Protein AF-R8Y0N1-F1 (afdb_monomer)

Nearest PDB structures (foldseek):
  3l9a-assembly1_X  TM=7.456E-01  e=2.273E+00  Streptococcus mutans

pLDDT: mean 81.17, std 18.29, range [35.0, 98.56]

Solvent-accessible surface area (backbone atoms only — not comparable to full-atom values): 10576 Å² total; per-residue (Å²): 138,79,88,82,81,83,80,80,80,81,80,76,82,81,79,78,76,74,72,77,81,73,64,91,42,97,84,47,88,63,79,87,48,52,20,27,28,64,37,88,50,73,44,76,54,43,70,32,77,43,57,55,51,22,36,39,29,31,61,63,87,47,99,83,48,44,40,79,46,97,58,82,73,69,69,87,39,55,39,31,45,38,47,40,89,98,45,62,42,72,56,82,72,38,38,27,28,35,40,35,45,50,86,52,86,90,51,55,36,32,36,44,30,50,27,84,91,49,91,70,74,65,85,44,68,39,48,44,52,55,55,76,45,74,48,30,37,31,34,36,37,77,46,93,60,52,71,41,82,38,80,92,46,43,45,61,39,25,33,65,94,52,78,50,71,45,66,70,57,75,72,37,66,79,129

Foldseek 3Di:
DDDDDDDDDPDDPDPPPPDDPDDPDPVDPDDQFFEKEFAQAFDAALNDTAGGRWIFTFDDPDPPRGYYDPDDDDSLGGQKTAHPPPAFDQALQFTFGMWGADPDPVFQWIKTWGPLPDDGDCPFPLSVVVVVLVTIWTKGFPDSSHPGNDLVTIATQDGPPDRHRDVSNNPGRDD

Secondary structure (DSSP, 8-state):
-------------------------TT-S------EEE-SS-EEETTEEE-TT-EEEE---STT--SB-SS---GGGEEEEEPPTT--EEETTEEEEEEEE-S-TTS-EEEEEE-TTS-----SHHHHHHHHH-SEEEEEESSTT--SS-TTTEEEEEBTTB----HHHHHS---

Radius of gyration: 23.92 Å; Cα contacts (8 Å, |Δi|>4): 283; chains: 1; bounding box: 84×33×70 Å

Mean predicted aligned error: 11.33 Å

Organism: NCBI:txid1217690

Sequence (175 aa):
MNHILRLSVLSFPVLLLSGCIGCYNPTGCNRDDSPYFYTTQIIQVKGVTVPVGTKLIYKSQKLKQKDEQTSPLKEENITWIKLPKGTAILWGGMPTNHLLQFANSEMQGFTAYRAQEAPAVYSNQFLKLWKECDSDLDISIKNKNDWSFNPANMKIIGCGINYQERASYNTNKPR

Structure (mmCIF, N/CA/C/O backbone):
data_AF-R8Y0N1-F1
#
_entry.id   AF-R8Y0N1-F1
#
loop_
_atom_site.group_PDB
_atom_site.id
_atom_site.type_symbol
_atom_site.label_atom_id
_atom_site.label_alt_id
_atom_site.label_comp_id
_atom_site.label_asym_id
_atom_site.label_entity_id
_atom_site.label_seq_id
_atom_site.pdbx_PDB_ins_code
_atom_site.Cartn_x
_atom_site.Cartn_y
_atom_site.Cartn_z
_atom_site.occupancy
_atom_site.B_iso_or_equiv
_atom_site.auth_seq_id
_atom_site.auth_comp_id
_atom_site.auth_asym_id
_atom_site.auth_atom_id
_atom_site.pdbx_PDB_model_num
ATOM 1 N N . MET A 1 1 ? 68.442 0.234 49.866 1.00 35.00 1 MET A N 1
ATOM 2 C CA . MET A 1 1 ? 68.031 -0.071 48.475 1.00 35.00 1 MET A CA 1
ATOM 3 C C . MET A 1 1 ? 67.084 -1.261 48.521 1.00 35.00 1 MET A C 1
ATOM 5 O O . MET A 1 1 ? 67.516 -2.289 49.007 1.00 35.00 1 MET A O 1
ATOM 9 N N . ASN A 1 2 ? 65.805 -1.235 48.148 1.00 38.78 2 ASN A N 1
ATOM 10 C CA . ASN A 1 2 ? 64.941 -0.228 47.531 1.00 38.78 2 ASN A CA 1
ATOM 11 C C . ASN A 1 2 ? 63.511 -0.415 48.073 1.00 38.78 2 ASN A C 1
ATOM 13 O O . ASN A 1 2 ? 63.097 -1.532 48.377 1.00 38.78 2 ASN A O 1
ATOM 17 N N . HIS A 1 3 ? 62.781 0.693 48.195 1.00 41.28 3 HIS A N 1
ATOM 18 C CA . HIS A 1 3 ? 61.383 0.751 48.617 1.00 41.28 3 HIS A CA 1
ATOM 19 C C . HIS A 1 3 ? 60.463 0.031 47.623 1.00 41.28 3 HIS A C 1
ATOM 21 O O . HIS A 1 3 ? 60.504 0.319 46.430 1.00 41.28 3 HIS A O 1
ATOM 27 N N . ILE A 1 4 ? 59.584 -0.845 48.116 1.00 50.28 4 ILE A N 1
ATOM 28 C CA . ILE A 1 4 ? 58.471 -1.388 47.328 1.00 50.28 4 ILE A CA 1
ATOM 29 C C . ILE A 1 4 ? 57.228 -0.551 47.646 1.00 50.28 4 ILE A C 1
ATOM 31 O O . ILE A 1 4 ? 56.590 -0.711 48.686 1.00 50.28 4 ILE A O 1
ATOM 35 N N . LEU A 1 5 ? 56.922 0.384 46.746 1.00 46.81 5 LEU A N 1
ATOM 36 C CA . LEU A 1 5 ? 55.687 1.164 46.722 1.00 46.81 5 LEU A CA 1
ATOM 37 C C . LEU A 1 5 ? 54.505 0.232 46.404 1.00 46.81 5 LEU A C 1
ATOM 39 O O . LEU A 1 5 ? 54.433 -0.340 45.318 1.00 46.81 5 LEU A O 1
ATOM 43 N N . ARG A 1 6 ? 53.561 0.081 47.340 1.00 42.03 6 ARG A N 1
ATOM 44 C CA . ARG A 1 6 ? 52.262 -0.553 47.071 1.00 42.03 6 ARG A CA 1
ATOM 45 C C . ARG A 1 6 ? 51.350 0.466 46.382 1.00 42.03 6 ARG A C 1
ATOM 47 O O . ARG A 1 6 ? 50.792 1.332 47.047 1.00 42.03 6 ARG A O 1
ATOM 54 N N . LEU A 1 7 ? 51.211 0.368 45.059 1.00 45.03 7 LEU A N 1
ATOM 55 C CA . LEU A 1 7 ? 50.188 1.094 44.302 1.00 45.03 7 LEU A CA 1
ATOM 56 C C . LEU A 1 7 ? 48.820 0.449 44.572 1.00 45.03 7 LEU A C 1
ATOM 58 O O . LEU A 1 7 ? 48.552 -0.668 44.132 1.00 45.03 7 LEU A O 1
ATOM 62 N N . SER A 1 8 ? 47.951 1.145 45.300 1.00 51.16 8 SER A N 1
ATOM 63 C CA . SER A 1 8 ? 46.526 0.828 45.358 1.00 51.16 8 SER A CA 1
ATOM 64 C C . SER A 1 8 ? 45.885 1.191 44.016 1.00 51.16 8 SER A C 1
ATOM 66 O O . SER A 1 8 ? 45.771 2.361 43.654 1.00 51.16 8 SER A O 1
ATOM 68 N N . VAL A 1 9 ? 45.480 0.180 43.248 1.00 56.97 9 VAL A N 1
ATOM 69 C CA . VAL A 1 9 ? 44.750 0.376 41.992 1.00 56.97 9 VAL A CA 1
ATOM 70 C C . VAL A 1 9 ? 43.318 0.794 42.335 1.00 56.97 9 VAL A C 1
ATOM 72 O O . VAL A 1 9 ? 42.495 -0.023 42.741 1.00 56.97 9 VAL A O 1
ATOM 75 N N . LEU A 1 10 ? 43.033 2.090 42.202 1.00 50.66 10 LEU A N 1
ATOM 76 C CA . LEU A 1 10 ? 41.681 2.647 42.214 1.00 50.66 10 LEU A CA 1
ATOM 77 C C . LEU A 1 10 ? 40.944 2.164 40.956 1.00 50.66 10 LEU A C 1
ATOM 79 O O . LEU A 1 10 ? 41.108 2.705 39.865 1.00 50.66 10 LEU A O 1
ATOM 83 N N . SER A 1 11 ? 40.152 1.107 41.117 1.00 52.84 11 SER A N 1
ATOM 84 C CA . SER A 1 11 ? 39.208 0.611 40.115 1.00 52.84 11 SER A CA 1
ATOM 85 C C . SER A 1 11 ? 38.102 1.653 39.897 1.00 52.84 11 SER A C 1
ATOM 87 O O . SER A 1 11 ? 37.167 1.747 40.693 1.00 52.84 11 SER A O 1
ATOM 89 N N . PHE A 1 12 ? 38.203 2.430 38.818 1.00 51.28 12 PHE A N 1
ATOM 90 C CA . PHE A 1 12 ? 37.104 3.247 38.302 1.00 51.28 12 PHE A CA 1
ATOM 91 C C . PHE A 1 12 ? 36.035 2.321 37.695 1.00 51.28 12 PHE A C 1
ATOM 93 O O . PHE A 1 12 ? 36.354 1.584 36.759 1.00 51.28 12 PHE A O 1
ATOM 100 N N . PRO A 1 13 ? 34.778 2.329 38.172 1.00 58.97 13 PRO A N 1
ATOM 101 C CA . PRO A 1 13 ? 33.717 1.604 37.492 1.00 58.97 13 PRO A CA 1
ATOM 102 C C . PRO A 1 13 ? 33.443 2.286 36.148 1.00 58.97 13 PRO A C 1
ATOM 104 O O . PRO A 1 13 ? 33.034 3.446 36.086 1.00 58.97 13 PRO A O 1
ATOM 107 N N . VAL A 1 14 ? 33.688 1.556 35.060 1.00 61.31 14 VAL A N 1
ATOM 108 C CA . VAL A 1 14 ? 33.276 1.946 33.711 1.00 61.31 14 VAL A CA 1
ATOM 109 C C . VAL A 1 14 ? 31.750 1.932 33.691 1.00 61.31 14 VAL A C 1
ATOM 111 O O . VAL A 1 14 ? 31.128 0.870 33.678 1.00 61.31 14 VAL A O 1
ATOM 114 N N . LEU A 1 15 ? 31.136 3.115 33.730 1.00 55.28 15 LEU A N 1
ATOM 115 C CA . LEU A 1 15 ? 29.711 3.276 33.468 1.00 55.28 15 LEU A CA 1
ATOM 116 C C . LEU A 1 15 ? 29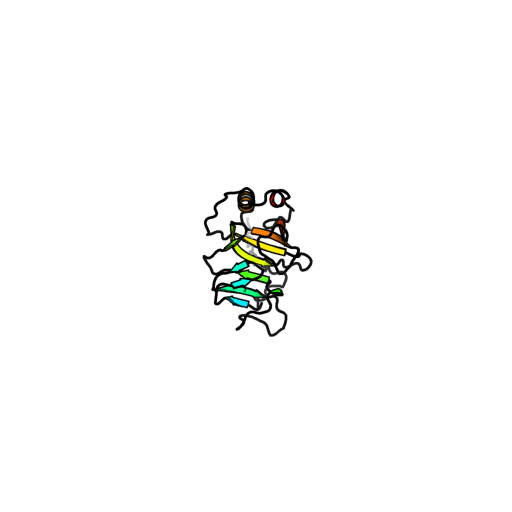.478 2.929 31.995 1.00 55.28 15 LEU A C 1
ATOM 118 O O . LEU A 1 15 ? 29.718 3.739 31.101 1.00 55.28 15 LEU A O 1
ATOM 122 N N . LEU A 1 16 ? 29.051 1.692 31.745 1.00 53.97 16 LEU A N 1
ATOM 123 C CA . LEU A 1 16 ? 28.527 1.260 30.457 1.00 53.97 16 LEU A CA 1
ATOM 124 C C . LEU A 1 16 ? 27.238 2.047 30.197 1.00 53.97 16 LEU A C 1
ATOM 126 O O . LEU A 1 16 ? 26.156 1.663 30.636 1.00 53.97 16 LEU A O 1
ATOM 130 N N . LEU A 1 17 ? 27.364 3.181 29.511 1.00 50.56 17 LEU A N 1
ATOM 131 C CA . LEU A 1 17 ? 26.241 3.887 28.909 1.00 50.56 17 LEU A CA 1
ATOM 132 C C . LEU A 1 17 ? 25.664 2.973 27.825 1.00 50.56 17 LEU A C 1
ATOM 134 O O . LEU A 1 17 ? 26.114 2.982 26.680 1.00 50.56 17 LEU A O 1
ATOM 138 N N . SER A 1 18 ? 24.680 2.152 28.189 1.00 57.12 18 SER A N 1
ATOM 139 C CA . SER A 1 18 ? 23.791 1.528 27.218 1.00 57.12 18 SER A CA 1
ATOM 140 C C . SER A 1 18 ? 23.098 2.661 26.467 1.00 57.12 18 SER A C 1
ATOM 142 O O . SER A 1 18 ? 22.197 3.304 27.007 1.00 57.12 18 SER A O 1
ATOM 144 N N . GLY A 1 19 ? 23.563 2.961 25.254 1.00 52.81 19 GLY A N 1
ATOM 145 C CA . GLY A 1 19 ? 22.877 3.901 24.381 1.00 52.81 19 GLY A CA 1
ATOM 146 C C . GLY A 1 19 ? 21.422 3.464 24.251 1.00 52.81 19 GLY A C 1
ATOM 147 O O . GLY A 1 19 ? 21.152 2.310 23.916 1.00 52.81 19 GLY A O 1
ATOM 148 N N . CYS A 1 20 ? 20.485 4.359 24.565 1.00 57.69 20 CYS A N 1
ATOM 149 C CA . CYS A 1 20 ? 19.079 4.136 24.272 1.00 57.69 20 CYS A CA 1
ATOM 150 C C . CYS A 1 20 ? 18.978 3.859 22.771 1.00 57.69 20 CYS A C 1
ATOM 152 O O . CYS A 1 20 ? 19.260 4.746 21.964 1.00 57.69 20 CYS A O 1
ATOM 154 N N . ILE A 1 21 ? 18.625 2.626 22.399 1.00 58.19 21 ILE A N 1
ATOM 155 C CA . ILE A 1 21 ? 18.269 2.281 21.025 1.00 58.19 21 ILE A CA 1
ATOM 156 C C . ILE A 1 21 ? 17.151 3.252 20.640 1.00 58.19 21 ILE A C 1
ATOM 158 O O . ILE A 1 21 ? 16.068 3.225 21.224 1.00 58.19 21 ILE A O 1
ATOM 162 N N . GLY A 1 22 ? 17.471 4.191 19.751 1.00 47.38 22 GLY A N 1
ATOM 163 C CA . GLY A 1 22 ? 16.600 5.309 19.422 1.00 47.38 22 GLY A CA 1
ATOM 164 C C . GLY A 1 22 ? 15.285 4.806 18.845 1.00 47.38 22 GLY A C 1
ATOM 165 O O . GLY A 1 22 ? 15.262 4.033 17.890 1.00 47.38 22 GLY A O 1
ATOM 166 N N . CYS A 1 23 ? 14.176 5.243 19.431 1.00 53.97 23 CYS A N 1
ATOM 167 C CA . CYS A 1 23 ? 12.858 4.997 18.872 1.00 53.97 23 CYS A CA 1
ATOM 168 C C . CYS A 1 23 ? 12.730 5.775 17.557 1.00 53.97 23 CYS A C 1
ATOM 170 O O . CYS A 1 23 ? 12.657 6.999 17.566 1.00 53.97 23 CYS A O 1
ATOM 172 N N . TYR A 1 24 ? 12.663 5.067 16.428 1.00 54.28 24 TYR A N 1
ATOM 173 C CA . TYR A 1 24 ? 12.459 5.646 15.090 1.00 54.28 24 TYR A CA 1
ATOM 174 C C . TYR A 1 24 ? 11.018 6.143 14.845 1.00 54.28 24 TYR A C 1
ATOM 176 O O . TYR A 1 24 ? 10.606 6.324 13.702 1.00 54.28 24 TYR A O 1
ATOM 184 N N . ASN A 1 25 ? 10.236 6.357 15.908 1.00 49.72 25 ASN A N 1
ATOM 185 C CA . ASN A 1 25 ? 8.889 6.904 15.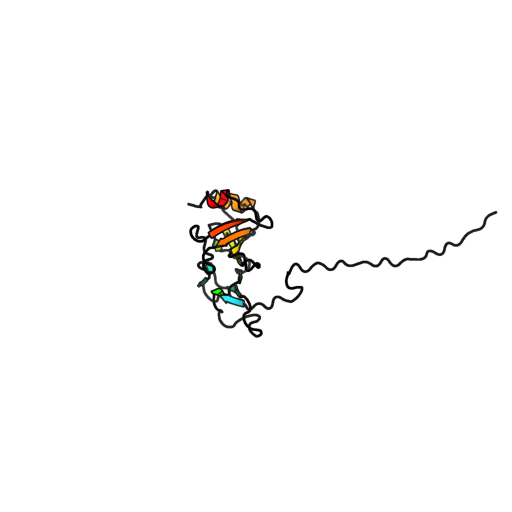820 1.00 49.72 25 ASN A CA 1
ATOM 186 C C . ASN A 1 25 ? 8.915 8.403 16.182 1.00 49.72 25 ASN A C 1
ATOM 188 O O . ASN A 1 25 ? 9.216 8.724 17.338 1.00 49.72 25 ASN A O 1
ATOM 192 N N . PRO A 1 26 ? 8.559 9.324 15.261 1.00 51.69 26 PRO A N 1
ATOM 193 C CA . PRO A 1 26 ? 8.514 10.759 15.547 1.00 51.69 26 PRO A CA 1
ATOM 194 C C . PRO A 1 26 ? 7.512 11.141 16.653 1.00 51.69 26 PRO A C 1
ATOM 196 O O . PRO A 1 26 ? 7.601 12.242 17.188 1.00 51.69 26 PRO A O 1
ATOM 199 N N . THR A 1 27 ? 6.594 10.247 17.049 1.00 51.94 27 THR A N 1
ATOM 200 C CA . THR A 1 27 ? 5.660 10.456 18.173 1.00 51.94 27 THR A CA 1
ATOM 201 C C . THR A 1 27 ? 6.106 9.809 19.495 1.00 51.94 27 THR A C 1
ATOM 203 O O . THR A 1 27 ? 5.321 9.746 20.442 1.00 51.94 27 THR A O 1
ATOM 206 N N . GLY A 1 28 ? 7.344 9.309 19.583 1.00 52.28 28 GLY A N 1
ATOM 207 C CA . GLY A 1 28 ? 7.897 8.655 20.775 1.00 52.28 28 GLY A CA 1
ATOM 208 C C . GLY A 1 28 ? 7.645 7.142 20.848 1.00 52.28 28 GLY A C 1
ATOM 209 O O . GLY A 1 28 ? 6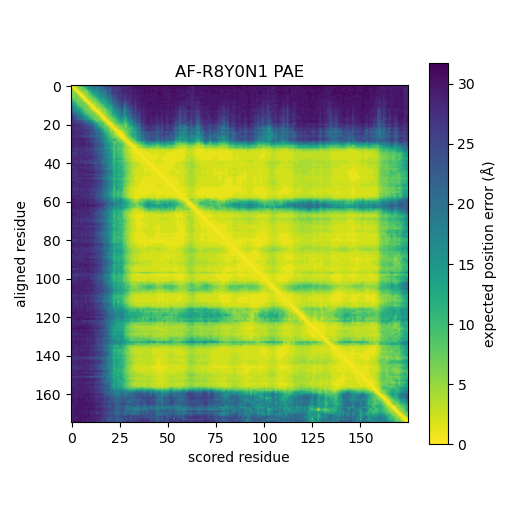.967 6.558 20.005 1.00 52.28 28 GLY A O 1
ATOM 210 N N . CYS A 1 29 ? 8.203 6.487 21.873 1.00 61.38 29 CYS A N 1
ATOM 211 C CA . CYS A 1 29 ? 8.203 5.024 22.058 1.00 61.38 29 CYS A CA 1
ATOM 212 C C . CYS A 1 29 ? 6.850 4.429 22.507 1.00 61.38 29 CYS A C 1
ATOM 214 O O . CYS A 1 29 ? 6.812 3.395 23.174 1.00 61.38 29 CYS A O 1
ATOM 216 N N . ASN A 1 30 ? 5.736 5.086 22.193 1.00 61.97 30 ASN A N 1
ATOM 217 C CA . ASN A 1 30 ? 4.415 4.578 22.537 1.00 61.97 30 ASN A CA 1
ATOM 218 C C . ASN A 1 30 ? 4.010 3.467 21.563 1.00 61.97 30 ASN A C 1
ATOM 220 O O . ASN A 1 30 ? 4.336 3.515 20.375 1.00 61.97 30 ASN A O 1
ATOM 224 N N . ARG A 1 31 ? 3.290 2.461 22.074 1.00 68.88 31 ARG A N 1
ATOM 225 C CA . ARG A 1 31 ? 2.669 1.424 21.243 1.00 68.88 31 ARG A CA 1
ATOM 226 C C . ARG A 1 31 ? 1.762 2.106 20.217 1.00 68.88 31 ARG A C 1
ATOM 228 O O . ARG A 1 31 ? 0.922 2.907 20.617 1.00 68.88 31 ARG A O 1
ATOM 235 N N . ASP A 1 32 ? 1.919 1.771 18.936 1.00 77.12 32 ASP A N 1
ATOM 236 C CA . ASP A 1 32 ? 0.977 2.196 17.897 1.00 77.12 32 ASP A CA 1
ATOM 237 C C . ASP A 1 32 ? -0.395 1.581 18.201 1.00 77.12 32 ASP A C 1
ATOM 239 O O . ASP A 1 32 ? -0.596 0.372 18.066 1.00 77.12 32 ASP A O 1
ATOM 243 N N . ASP A 1 33 ? -1.307 2.411 18.699 1.00 85.75 33 ASP A N 1
ATOM 244 C CA . ASP A 1 33 ? -2.679 2.054 19.044 1.00 85.75 33 ASP A CA 1
ATOM 245 C C . ASP A 1 33 ? -3.671 2.466 17.949 1.00 85.75 33 ASP A C 1
ATOM 247 O O . ASP A 1 33 ? -4.884 2.471 18.183 1.00 85.75 33 ASP A O 1
ATOM 251 N N . SER A 1 34 ? -3.168 2.778 16.746 1.00 91.44 34 SER A N 1
ATOM 252 C CA . SER A 1 34 ? -3.989 3.167 15.605 1.00 91.44 34 SER A CA 1
ATOM 253 C C . SER A 1 34 ? -5.087 2.132 15.339 1.00 91.44 34 SER A C 1
ATOM 255 O O . SER A 1 34 ? -4.817 0.924 15.329 1.00 91.44 34 SER A O 1
ATOM 257 N N . PRO A 1 35 ? -6.331 2.576 15.092 1.00 96.12 35 PRO A N 1
ATOM 258 C CA . PRO A 1 35 ? -7.418 1.667 14.789 1.00 96.12 35 PRO A CA 1
ATOM 259 C C . PRO A 1 35 ? -7.148 0.918 13.479 1.00 96.12 35 PRO A C 1
ATOM 261 O O . PRO A 1 35 ? -6.637 1.499 12.518 1.00 96.12 35 PRO A O 1
ATOM 264 N N . TYR A 1 36 ? -7.515 -0.361 13.413 1.00 97.31 36 TYR A N 1
ATOM 265 C CA . TYR A 1 36 ? -7.341 -1.185 12.217 1.00 97.31 36 TYR A CA 1
ATOM 266 C C . TYR A 1 36 ? -8.486 -2.172 11.984 1.00 97.31 36 TYR A C 1
ATOM 268 O O . TYR A 1 36 ? -9.217 -2.522 12.899 1.00 97.31 36 TYR A O 1
ATOM 276 N N . PHE A 1 37 ? -8.633 -2.644 10.748 1.00 97.94 37 PHE A N 1
ATOM 277 C CA . PHE A 1 37 ? -9.635 -3.634 10.348 1.00 97.94 37 PHE A CA 1
ATOM 278 C C . PHE A 1 37 ? -9.019 -4.648 9.381 1.00 97.94 37 PHE A C 1
ATOM 280 O O . PHE A 1 37 ? -8.292 -4.254 8.465 1.00 97.94 37 PHE A O 1
ATOM 287 N N . TYR A 1 38 ? -9.323 -5.934 9.555 1.00 98.38 38 TYR A N 1
ATOM 288 C CA . TYR A 1 38 ? -8.977 -6.967 8.582 1.00 98.38 38 TYR A CA 1
ATOM 289 C C . TYR A 1 38 ? -10.119 -7.171 7.593 1.00 98.38 38 TYR A C 1
ATOM 291 O O . TYR A 1 38 ? -11.255 -7.439 7.971 1.00 98.38 38 TYR A O 1
ATOM 299 N N . THR A 1 39 ? -9.810 -7.073 6.306 1.00 98.31 39 THR A N 1
ATOM 300 C CA . THR A 1 39 ? -10.778 -7.364 5.241 1.00 98.31 39 THR A CA 1
ATOM 301 C C . THR A 1 39 ? -11.251 -8.819 5.297 1.00 98.31 39 THR A C 1
ATOM 303 O O . THR A 1 39 ? -10.451 -9.743 5.440 1.00 98.31 39 THR A O 1
ATOM 306 N N . THR A 1 40 ? -12.558 -9.034 5.158 1.00 97.88 40 THR A N 1
ATOM 307 C CA . THR A 1 40 ? -13.190 -10.368 5.192 1.00 97.88 40 THR A CA 1
ATOM 308 C C . THR A 1 40 ? -13.491 -10.927 3.801 1.00 97.88 40 THR A C 1
ATOM 310 O O . THR A 1 40 ? -13.757 -12.115 3.650 1.00 97.88 40 THR A O 1
ATOM 313 N N . GLN A 1 41 ? -13.418 -10.080 2.777 1.00 97.81 41 GLN A N 1
ATOM 314 C CA . GLN A 1 41 ? -13.620 -10.416 1.372 1.00 97.81 41 GLN A CA 1
ATOM 315 C C . GLN A 1 41 ? -12.648 -9.594 0.511 1.00 97.81 41 GLN A C 1
ATOM 317 O O . GLN A 1 41 ? -12.062 -8.621 0.990 1.00 97.81 41 GLN A O 1
ATOM 322 N N . ILE A 1 42 ? -12.484 -9.973 -0.758 1.00 97.94 42 ILE A N 1
ATOM 323 C CA . ILE A 1 42 ? -11.741 -9.158 -1.726 1.00 97.94 42 ILE A CA 1
ATOM 324 C C . ILE A 1 42 ? -12.526 -7.862 -1.952 1.00 97.94 42 ILE A C 1
ATOM 326 O O . ILE A 1 42 ? -13.706 -7.909 -2.302 1.00 97.94 42 ILE A O 1
ATOM 330 N N . ILE A 1 43 ? -11.886 -6.713 -1.737 1.00 97.44 43 ILE A N 1
ATOM 331 C CA . ILE A 1 43 ? -12.524 -5.395 -1.859 1.00 97.44 43 ILE A CA 1
ATOM 332 C C . ILE A 1 43 ? -11.622 -4.396 -2.580 1.00 97.44 43 ILE A C 1
ATOM 334 O O . ILE A 1 43 ? -10.410 -4.580 -2.670 1.00 97.44 43 ILE A O 1
ATOM 338 N N . GLN A 1 44 ? -12.227 -3.319 -3.073 1.00 97.25 44 GLN A N 1
ATOM 339 C CA . GLN A 1 44 ? -11.519 -2.129 -3.534 1.00 97.25 44 GLN A CA 1
ATOM 340 C C . GLN A 1 44 ? -11.384 -1.134 -2.381 1.00 97.25 44 GLN A C 1
ATOM 342 O O . GLN A 1 44 ? -12.371 -0.821 -1.719 1.00 97.25 44 GLN A O 1
ATOM 347 N N . VAL A 1 45 ? -10.168 -0.647 -2.148 1.00 97.44 45 VAL A N 1
ATOM 348 C CA . VAL A 1 45 ? -9.838 0.355 -1.128 1.00 97.44 45 VAL A CA 1
ATOM 349 C C . VAL A 1 45 ? -8.806 1.300 -1.720 1.00 97.44 45 VAL A C 1
ATOM 351 O O . VAL A 1 45 ? -7.792 0.846 -2.244 1.00 97.44 45 VAL A O 1
ATOM 354 N N . LYS A 1 46 ? -9.045 2.609 -1.660 1.00 97.38 46 LYS A N 1
ATOM 355 C CA . LYS A 1 46 ? -8.207 3.642 -2.283 1.00 97.38 46 LYS A CA 1
ATOM 356 C C . LYS A 1 46 ? -7.957 3.370 -3.774 1.00 97.38 46 LYS A C 1
ATOM 358 O O . LYS A 1 46 ? -6.856 3.579 -4.268 1.00 97.38 46 LYS A O 1
ATOM 363 N N . GLY A 1 47 ? -8.943 2.827 -4.490 1.00 96.50 47 GLY A N 1
ATOM 364 C CA . GLY A 1 47 ? -8.798 2.420 -5.899 1.00 96.50 47 GLY A CA 1
ATOM 365 C C . GLY A 1 47 ? -7.909 1.188 -6.138 1.00 96.50 47 GLY A C 1
ATOM 366 O O . GLY A 1 47 ? -7.588 0.869 -7.281 1.00 96.50 47 GLY A O 1
ATOM 367 N N . VAL A 1 48 ? -7.497 0.481 -5.082 1.00 97.50 48 VAL A N 1
ATOM 368 C CA . VAL A 1 48 ? -6.663 -0.724 -5.149 1.00 97.50 48 VAL A CA 1
ATOM 369 C C . VAL A 1 48 ? -7.489 -1.938 -4.739 1.00 97.50 48 VAL A C 1
ATOM 371 O O . VAL A 1 48 ? -8.141 -1.936 -3.697 1.00 97.50 48 VAL A O 1
ATOM 374 N N . THR A 1 49 ? -7.458 -3.002 -5.543 1.00 97.75 49 THR A N 1
ATOM 375 C CA . THR A 1 49 ? -8.073 -4.284 -5.161 1.00 97.75 49 THR A CA 1
ATOM 376 C C . THR A 1 49 ? -7.160 -5.015 -4.185 1.00 97.75 49 THR A C 1
ATOM 378 O O . THR A 1 49 ? -6.001 -5.271 -4.508 1.00 97.75 49 THR A O 1
ATOM 381 N N . VAL A 1 50 ? -7.676 -5.363 -3.006 1.00 97.94 50 VAL A N 1
ATOM 382 C CA . VAL A 1 50 ? -6.919 -6.028 -1.938 1.00 97.94 50 VAL A CA 1
ATOM 383 C C . VAL A 1 50 ? -7.544 -7.381 -1.571 1.00 97.94 50 VAL A C 1
ATOM 385 O O . VAL A 1 50 ? -8.771 -7.509 -1.579 1.00 97.94 50 VAL A O 1
ATOM 388 N N . PRO A 1 51 ? -6.730 -8.410 -1.266 1.00 97.81 51 PRO A N 1
ATOM 389 C CA . PRO A 1 51 ? -7.213 -9.729 -0.873 1.00 97.81 51 PRO A CA 1
ATOM 390 C C . PRO A 1 51 ? -7.777 -9.742 0.554 1.00 97.81 51 PRO A C 1
ATOM 392 O O . PRO A 1 51 ? -7.503 -8.845 1.354 1.00 97.81 51 PRO A O 1
ATOM 395 N N . VAL A 1 52 ? -8.491 -10.822 0.883 1.00 98.19 52 VAL A N 1
ATOM 396 C CA . VAL A 1 52 ? -8.923 -11.153 2.253 1.00 98.19 52 VAL A CA 1
ATOM 397 C C . VAL A 1 52 ? -7.736 -11.135 3.218 1.00 98.19 52 VAL A C 1
ATOM 399 O O . VAL A 1 52 ? -6.628 -11.533 2.863 1.00 98.19 52 VAL A O 1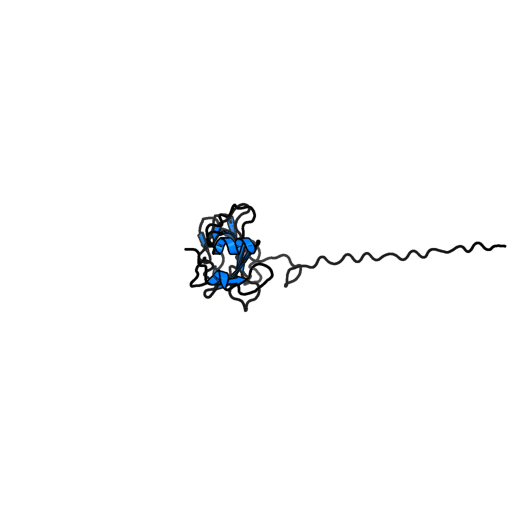
ATOM 402 N N . GLY A 1 53 ? -7.965 -10.689 4.452 1.00 98.12 53 GLY A N 1
ATOM 403 C CA . GLY A 1 53 ? -6.945 -10.616 5.496 1.00 98.12 53 GLY A CA 1
ATOM 404 C C . GLY A 1 53 ? -6.012 -9.410 5.370 1.00 98.12 53 GLY A C 1
ATOM 405 O O . GLY A 1 53 ? -5.092 -9.266 6.173 1.00 98.12 53 GLY A O 1
ATOM 406 N N . THR A 1 54 ? -6.230 -8.521 4.397 1.00 98.56 54 THR A N 1
ATOM 407 C CA . THR A 1 54 ? -5.531 -7.229 4.340 1.00 98.56 54 THR A CA 1
ATOM 408 C C . THR A 1 54 ? -5.869 -6.403 5.574 1.00 98.56 54 THR A C 1
ATOM 410 O O . THR A 1 54 ? -7.048 -6.196 5.868 1.00 98.56 54 THR A O 1
ATOM 413 N N . LYS A 1 55 ? -4.839 -5.919 6.274 1.00 98.44 55 LYS A N 1
ATOM 414 C CA . LYS A 1 55 ? -4.949 -5.016 7.420 1.00 98.44 55 LYS A CA 1
ATOM 415 C C . LYS A 1 55 ? -5.018 -3.573 6.926 1.00 98.44 55 LYS A C 1
ATOM 417 O O . LYS A 1 55 ? -4.037 -3.045 6.403 1.00 98.44 55 LYS A O 1
ATOM 422 N N . LEU A 1 56 ? -6.170 -2.941 7.112 1.00 98.38 56 LEU A N 1
ATOM 423 C CA . LEU A 1 56 ? -6.381 -1.515 6.877 1.00 98.38 56 LEU A CA 1
ATOM 424 C C . LEU A 1 56 ? -6.154 -0.777 8.193 1.00 98.38 56 LEU A C 1
ATOM 426 O O . LEU A 1 56 ? -6.862 -1.047 9.159 1.00 98.38 56 LEU A O 1
ATOM 430 N N . ILE A 1 57 ? -5.175 0.120 8.247 1.00 97.44 57 ILE A N 1
ATOM 431 C CA . ILE A 1 57 ? -4.876 0.949 9.422 1.00 97.44 57 ILE A CA 1
ATOM 432 C C . ILE A 1 57 ? -5.354 2.365 9.130 1.00 97.44 57 ILE A C 1
ATOM 434 O O . ILE A 1 57 ? -5.175 2.870 8.018 1.00 97.44 57 ILE A O 1
ATOM 438 N N . TYR A 1 58 ? -5.976 2.993 10.123 1.00 95.75 58 TYR A N 1
ATOM 439 C CA . TYR A 1 58 ? -6.595 4.302 9.989 1.00 95.75 58 TYR A CA 1
ATOM 440 C C . TYR A 1 58 ? -5.949 5.320 10.926 1.00 95.75 58 TYR A C 1
ATOM 442 O O . TYR A 1 58 ? -5.522 4.998 12.033 1.00 95.75 58 TYR A O 1
ATOM 450 N N . LYS A 1 59 ? -5.972 6.590 10.521 1.00 91.50 59 LYS A N 1
ATOM 451 C CA . LYS A 1 59 ? -5.701 7.720 11.408 1.00 91.50 59 LYS A CA 1
ATOM 452 C C . LYS A 1 59 ? -6.734 7.738 12.536 1.00 91.50 59 LYS A C 1
ATOM 454 O O . LYS A 1 59 ? -7.938 7.789 12.270 1.00 91.50 59 LYS A O 1
ATOM 459 N N . SER A 1 60 ? -6.277 7.746 13.788 1.00 86.56 60 SER A N 1
ATOM 460 C CA . SER A 1 60 ? -7.183 7.873 14.933 1.00 86.56 60 SER A CA 1
ATOM 461 C C . SER A 1 60 ? -7.892 9.234 14.903 1.00 86.56 60 SER A C 1
ATOM 463 O O . SER A 1 60 ? -7.246 10.280 14.821 1.00 86.56 60 SER A O 1
ATOM 465 N N . GLN A 1 61 ? -9.228 9.229 14.934 1.00 76.31 61 GLN A N 1
ATOM 466 C CA . GLN A 1 61 ? -10.041 10.453 14.989 1.00 76.31 61 GLN A CA 1
ATOM 467 C C . GLN A 1 61 ? -10.644 10.714 16.374 1.00 76.31 61 GLN A C 1
ATOM 469 O O . GLN A 1 61 ? -11.071 11.831 16.663 1.00 76.31 61 GLN A O 1
ATOM 474 N N . LYS A 1 62 ? -10.728 9.692 17.232 1.00 76.50 62 LYS A N 1
ATOM 475 C CA . LYS A 1 62 ? -11.362 9.766 18.553 1.00 76.50 62 LYS A CA 1
ATOM 476 C C . LYS A 1 62 ? -10.535 8.975 19.553 1.00 76.50 62 LYS A C 1
ATOM 478 O O . LYS A 1 62 ? -10.087 7.882 19.235 1.00 76.50 62 LYS A O 1
ATOM 483 N N . LEU A 1 63 ? -10.470 9.447 20.799 1.00 70.50 63 LEU A N 1
ATOM 484 C CA . LEU A 1 63 ? -9.723 8.783 21.880 1.00 70.50 63 LEU A CA 1
ATOM 485 C C . LEU A 1 63 ? -10.090 7.297 22.080 1.00 70.50 63 LEU A C 1
ATOM 487 O O . LEU A 1 63 ? -9.270 6.526 22.562 1.00 70.50 63 LEU A O 1
ATOM 491 N N . LYS A 1 64 ? -11.325 6.904 21.738 1.00 74.25 64 LYS A N 1
ATOM 492 C CA . LYS A 1 64 ? -11.834 5.528 21.873 1.00 74.25 64 LYS A CA 1
ATOM 493 C C . LYS A 1 64 ? -11.613 4.650 20.633 1.00 74.25 64 LYS A C 1
ATOM 495 O O . LYS A 1 64 ? -11.849 3.453 20.707 1.00 74.25 64 LYS A O 1
ATOM 500 N N . GLN A 1 65 ? -11.221 5.226 19.496 1.00 83.88 65 GLN A N 1
ATOM 501 C CA . GLN A 1 65 ? -10.969 4.481 18.260 1.00 83.88 65 GLN A CA 1
ATOM 502 C C . GLN A 1 65 ? -9.515 4.020 18.253 1.00 83.88 65 GLN A C 1
ATOM 504 O O . GLN A 1 65 ? -8.638 4.726 17.751 1.00 83.88 65 GLN A O 1
ATOM 509 N N . LYS A 1 66 ? -9.289 2.860 18.867 1.00 89.81 66 LYS A N 1
ATOM 510 C CA . LYS A 1 66 ? -7.986 2.213 19.016 1.00 89.81 66 LYS A CA 1
ATOM 511 C C . LYS A 1 66 ? -8.098 0.731 18.684 1.00 89.81 66 LYS A C 1
ATOM 513 O O . LYS A 1 66 ? -9.187 0.173 18.806 1.00 89.81 66 LYS A O 1
ATOM 518 N N . ASP A 1 67 ? -6.978 0.120 18.311 1.00 91.94 67 ASP A N 1
ATOM 519 C CA . ASP A 1 67 ? -6.858 -1.325 18.072 1.00 91.94 67 ASP A CA 1
ATOM 520 C C . ASP A 1 67 ? -7.822 -1.869 16.986 1.00 91.94 67 ASP A C 1
ATOM 522 O O . ASP A 1 67 ? -8.206 -1.162 16.052 1.00 91.94 67 ASP A O 1
ATOM 526 N N . GLU A 1 68 ? -8.181 -3.151 17.038 1.00 95.56 68 GLU A N 1
ATOM 527 C CA . GLU A 1 68 ? -9.032 -3.784 16.029 1.00 95.56 68 GLU A CA 1
ATOM 528 C C . GLU A 1 68 ? -10.476 -3.271 16.088 1.00 95.56 68 GLU A C 1
ATOM 530 O O . GLU A 1 68 ? -11.078 -3.157 17.155 1.00 95.56 68 GLU A O 1
ATOM 535 N N . GLN A 1 69 ? -11.043 -2.966 14.925 1.00 95.06 69 GLN A N 1
ATOM 536 C CA . GLN A 1 69 ? -12.416 -2.508 14.764 1.00 95.06 69 GLN A CA 1
ATOM 537 C C . GLN A 1 69 ? -13.300 -3.664 14.291 1.00 95.06 69 GLN A C 1
ATOM 539 O O . GLN A 1 69 ? -12.884 -4.478 13.473 1.00 95.06 69 GLN A O 1
ATOM 544 N N . THR A 1 70 ? -14.555 -3.706 14.741 1.00 94.56 70 THR A N 1
ATOM 545 C CA . THR A 1 70 ? -15.536 -4.717 14.300 1.00 94.56 70 THR A CA 1
ATOM 546 C C . THR A 1 70 ? -16.063 -4.471 12.883 1.00 94.56 70 THR A C 1
ATOM 548 O O . THR A 1 70 ? -16.611 -5.375 12.258 1.00 94.56 70 THR A O 1
ATOM 551 N N . SER A 1 71 ? -15.898 -3.253 12.367 1.00 94.81 71 SER A N 1
ATOM 552 C CA . SER A 1 71 ? -16.312 -2.832 11.027 1.00 94.81 71 SER A CA 1
ATOM 553 C C . SER A 1 71 ? -15.285 -1.864 10.429 1.00 94.81 71 SER A C 1
ATOM 555 O O . SER A 1 71 ? -14.634 -1.138 11.190 1.00 94.81 71 SER A O 1
ATOM 557 N N . PRO A 1 72 ? -15.162 -1.779 9.090 1.00 95.44 72 PRO A N 1
ATOM 558 C CA . PRO A 1 72 ? -14.268 -0.814 8.461 1.00 95.44 72 PRO A CA 1
ATOM 559 C C . PRO A 1 72 ? -14.658 0.623 8.834 1.00 95.44 72 PRO A C 1
ATOM 561 O O . PRO A 1 72 ? -15.839 0.969 8.917 1.00 95.44 72 PRO A O 1
ATOM 564 N N . LEU A 1 73 ? -13.652 1.468 9.065 1.00 95.25 73 LEU A N 1
ATOM 565 C CA . LEU A 1 73 ? -13.845 2.904 9.259 1.00 95.25 73 LEU A CA 1
ATOM 566 C C . LEU A 1 73 ? -13.862 3.618 7.900 1.00 95.25 73 LEU A C 1
ATOM 568 O O . LEU A 1 73 ? -13.699 3.003 6.847 1.00 95.25 73 LEU A O 1
ATOM 572 N N . LYS A 1 74 ? -14.054 4.942 7.912 1.00 95.44 74 LYS A N 1
ATOM 573 C CA . LYS A 1 74 ? -14.054 5.734 6.678 1.00 95.44 74 LYS A CA 1
ATOM 574 C C . LYS A 1 74 ? -12.729 5.580 5.930 1.00 95.44 74 LYS A C 1
ATOM 576 O O . LYS A 1 74 ? -11.666 5.869 6.479 1.00 95.44 74 LYS A O 1
ATOM 581 N N . GLU A 1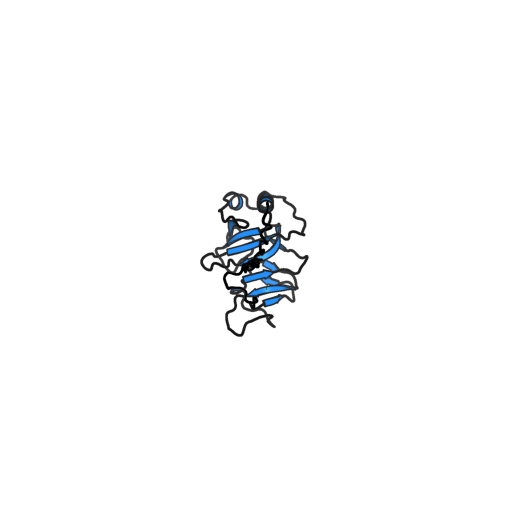 75 ? -12.824 5.217 4.657 1.00 96.31 75 GLU A N 1
ATOM 582 C CA . GLU A 1 75 ? -11.682 4.993 3.769 1.00 96.31 75 GLU A CA 1
ATOM 583 C C . GLU A 1 75 ? -10.748 6.206 3.669 1.00 96.31 75 GLU A C 1
ATOM 585 O O . GLU A 1 75 ? -9.530 6.060 3.619 1.00 96.31 75 GLU A O 1
ATOM 590 N N . GLU A 1 76 ? -11.293 7.424 3.711 1.00 94.38 76 GLU A N 1
ATOM 591 C CA . GLU A 1 76 ? -10.510 8.666 3.674 1.00 94.38 76 GLU A CA 1
ATOM 592 C C . GLU A 1 76 ? -9.438 8.752 4.772 1.00 94.38 76 GLU A C 1
ATOM 594 O O . GLU A 1 76 ? -8.439 9.444 4.584 1.00 94.38 76 GLU A O 1
ATOM 599 N N . ASN A 1 77 ? -9.625 8.016 5.873 1.00 94.69 77 ASN A N 1
ATOM 600 C CA . ASN A 1 77 ? -8.714 7.969 7.011 1.00 94.69 77 ASN A CA 1
ATOM 601 C C . ASN A 1 77 ? -7.692 6.839 6.944 1.00 94.69 77 ASN A C 1
ATOM 603 O O . ASN A 1 77 ? -6.902 6.721 7.875 1.00 94.69 77 ASN A O 1
ATOM 607 N N . ILE A 1 78 ? -7.710 5.993 5.914 1.00 96.88 78 ILE A N 1
ATOM 608 C CA . ILE A 1 78 ? -6.721 4.923 5.778 1.00 96.88 78 ILE A CA 1
ATOM 609 C C . ILE A 1 78 ? -5.341 5.542 5.588 1.00 96.88 78 ILE A C 1
ATOM 611 O O . ILE A 1 78 ? -5.117 6.307 4.649 1.00 96.88 78 ILE A O 1
ATOM 615 N N . THR A 1 79 ? -4.438 5.179 6.492 1.00 96.19 79 THR A N 1
ATOM 616 C CA . THR A 1 79 ? -3.028 5.571 6.493 1.00 96.19 79 THR A CA 1
ATOM 617 C C . THR A 1 79 ? -2.140 4.431 6.022 1.00 96.19 79 THR A C 1
ATOM 619 O O . THR A 1 79 ? -1.068 4.688 5.494 1.00 96.19 79 THR A O 1
ATOM 622 N N . TRP A 1 80 ? -2.567 3.173 6.164 1.00 97.56 80 TRP A N 1
ATOM 623 C CA . TRP A 1 80 ? -1.775 2.021 5.738 1.00 97.56 80 TRP A CA 1
ATOM 624 C C . TRP A 1 80 ? -2.672 0.901 5.214 1.00 97.56 80 TRP A C 1
ATOM 626 O O . TRP A 1 80 ? -3.612 0.472 5.883 1.00 97.56 80 TRP A O 1
ATOM 636 N N . ILE A 1 81 ? -2.346 0.388 4.032 1.00 98.50 81 ILE A N 1
ATOM 637 C CA . ILE A 1 81 ? -2.864 -0.873 3.501 1.00 98.50 81 ILE A CA 1
ATOM 638 C C . ILE A 1 81 ? -1.737 -1.899 3.608 1.00 98.50 81 ILE A C 1
ATOM 640 O O . ILE A 1 81 ? -0.746 -1.788 2.889 1.00 98.50 81 ILE A O 1
ATOM 644 N N . LYS A 1 82 ? -1.861 -2.881 4.506 1.00 98.00 82 LYS A N 1
ATOM 645 C CA . LYS A 1 82 ? -0.852 -3.926 4.723 1.00 98.00 82 LYS A CA 1
ATOM 646 C C . LYS A 1 82 ? -1.416 -5.294 4.364 1.00 98.00 82 LYS A C 1
ATOM 648 O O . LYS A 1 82 ? -2.341 -5.777 5.015 1.00 98.00 82 LYS A O 1
ATOM 653 N N . LEU A 1 83 ? -0.859 -5.916 3.331 1.00 97.62 83 LEU A N 1
ATOM 654 C CA . LEU A 1 83 ? -1.315 -7.222 2.868 1.00 97.62 83 LEU A CA 1
ATOM 655 C C . LEU A 1 83 ? -0.929 -8.342 3.851 1.00 97.62 83 LEU A C 1
ATOM 657 O O . LEU A 1 83 ? 0.019 -8.177 4.632 1.00 97.62 83 LEU A O 1
ATOM 661 N N . PRO A 1 84 ? -1.630 -9.493 3.819 1.00 96.44 84 PRO A N 1
ATOM 662 C CA . PRO A 1 84 ? -1.224 -10.678 4.566 1.00 96.44 84 PRO A CA 1
ATOM 663 C C . PRO A 1 84 ? 0.229 -11.081 4.283 1.00 96.44 84 PRO A C 1
ATOM 665 O O . PRO A 1 84 ? 0.749 -10.899 3.178 1.00 96.44 84 PRO A O 1
ATOM 668 N N . LYS A 1 85 ? 0.892 -11.683 5.275 1.00 92.62 85 LYS A N 1
ATOM 669 C CA . LYS A 1 85 ? 2.257 -12.199 5.105 1.00 92.62 85 LYS A CA 1
ATOM 670 C C . LYS A 1 85 ? 2.309 -13.196 3.938 1.00 92.62 85 LYS A C 1
ATOM 672 O O . LYS A 1 85 ? 1.424 -14.034 3.808 1.00 92.62 85 LYS A O 1
ATOM 677 N N . GLY A 1 86 ? 3.352 -13.105 3.112 1.00 91.50 86 GLY A N 1
ATOM 678 C CA . GLY A 1 86 ? 3.535 -13.975 1.944 1.00 91.50 86 GLY A CA 1
ATOM 679 C C . GLY A 1 86 ? 2.624 -13.645 0.757 1.00 91.50 86 GLY A C 1
ATOM 680 O O . GLY A 1 86 ? 2.600 -14.398 -0.210 1.00 91.50 86 GLY A O 1
ATOM 681 N N . THR A 1 87 ? 1.882 -12.534 0.807 1.00 93.75 87 THR A N 1
ATOM 682 C CA . THR A 1 87 ? 1.021 -12.092 -0.298 1.00 93.75 87 THR A CA 1
ATOM 683 C C . THR A 1 87 ? 1.495 -10.764 -0.881 1.00 93.75 87 THR A C 1
ATOM 685 O O . THR A 1 87 ? 2.152 -9.961 -0.212 1.00 93.75 87 THR A O 1
ATOM 688 N N . ALA A 1 88 ? 1.165 -10.546 -2.151 1.00 95.69 88 ALA A N 1
ATOM 689 C CA . ALA A 1 88 ? 1.459 -9.326 -2.883 1.00 95.69 88 ALA A CA 1
ATOM 690 C C . ALA A 1 88 ? 0.325 -9.025 -3.869 1.00 95.69 88 ALA A C 1
ATOM 692 O O . ALA A 1 88 ? -0.310 -9.942 -4.391 1.00 95.69 88 ALA A O 1
ATOM 693 N N . ILE A 1 89 ? 0.107 -7.746 -4.156 1.00 95.88 89 ILE A N 1
ATOM 694 C CA . ILE A 1 89 ? -0.664 -7.290 -5.318 1.00 95.88 89 ILE A CA 1
ATOM 695 C C . ILE A 1 89 ? 0.294 -6.821 -6.410 1.00 95.88 89 ILE A C 1
ATOM 697 O O . ILE A 1 89 ? 1.421 -6.430 -6.116 1.00 95.88 89 ILE A O 1
ATOM 701 N N . LEU A 1 90 ? -0.158 -6.805 -7.662 1.00 94.69 90 LEU A N 1
ATOM 702 C CA . LEU A 1 90 ? 0.576 -6.159 -8.751 1.00 94.69 90 LEU A CA 1
ATOM 703 C C . LEU A 1 90 ? 0.198 -4.678 -8.820 1.00 94.69 90 LEU A C 1
ATOM 705 O O . LEU A 1 90 ? -0.796 -4.314 -9.446 1.00 94.69 90 LEU A O 1
ATOM 709 N N . TRP A 1 91 ? 0.993 -3.815 -8.192 1.00 95.31 91 TRP A N 1
ATOM 710 C CA . TRP A 1 91 ? 0.826 -2.365 -8.283 1.00 95.31 91 TRP A CA 1
ATOM 711 C C . TRP A 1 91 ? 1.799 -1.811 -9.329 1.00 95.31 91 TRP A C 1
ATOM 713 O O . TRP A 1 91 ? 3.010 -1.993 -9.229 1.00 95.31 91 TRP A O 1
ATOM 723 N N . GLY A 1 92 ? 1.279 -1.215 -10.407 1.00 91.25 92 GLY A N 1
ATOM 724 C CA . GLY A 1 92 ? 2.109 -0.783 -11.545 1.00 91.25 92 GLY A CA 1
ATOM 725 C C . GLY A 1 92 ? 2.878 -1.916 -12.239 1.00 91.25 92 GLY A C 1
ATOM 726 O O . GLY A 1 92 ? 3.863 -1.661 -12.926 1.00 91.25 92 GLY A O 1
ATOM 727 N N . GLY A 1 93 ? 2.463 -3.170 -12.035 1.00 91.81 93 GLY A N 1
ATOM 728 C CA . GLY A 1 93 ? 3.175 -4.365 -12.498 1.00 91.81 93 GLY A CA 1
ATOM 729 C C . GLY A 1 93 ? 4.271 -4.874 -11.552 1.00 91.81 93 GLY A C 1
ATOM 730 O O . GLY A 1 93 ? 4.858 -5.915 -11.833 1.00 91.81 93 GLY A O 1
ATOM 731 N N . MET A 1 94 ? 4.534 -4.195 -10.431 1.00 92.62 94 MET A N 1
ATOM 732 C CA . MET A 1 94 ? 5.464 -4.660 -9.400 1.00 92.62 94 MET A CA 1
ATOM 733 C C . MET A 1 94 ? 4.705 -5.383 -8.279 1.00 92.62 94 MET A C 1
ATOM 735 O O . MET A 1 94 ? 3.674 -4.879 -7.826 1.00 92.62 94 MET A O 1
ATOM 739 N N . PRO A 1 95 ? 5.201 -6.528 -7.782 1.00 94.94 95 PRO A N 1
ATOM 740 C CA . PRO A 1 95 ? 4.704 -7.116 -6.546 1.00 94.94 95 PRO A CA 1
ATOM 741 C C . PRO A 1 95 ? 4.887 -6.161 -5.356 1.00 94.94 95 PRO A C 1
ATOM 743 O O . PRO A 1 95 ? 6.009 -5.795 -5.001 1.00 94.94 95 PRO A O 1
ATOM 746 N N . THR A 1 96 ? 3.784 -5.791 -4.715 1.00 95.50 96 THR A N 1
ATOM 747 C CA . THR A 1 96 ? 3.721 -4.836 -3.601 1.00 95.50 96 THR A CA 1
ATOM 748 C C . THR A 1 96 ? 2.984 -5.461 -2.425 1.00 95.50 96 THR A C 1
ATOM 750 O O . THR A 1 96 ? 1.915 -6.041 -2.606 1.00 95.50 96 THR A O 1
ATOM 753 N N . ASN A 1 97 ? 3.541 -5.352 -1.215 1.00 95.94 97 ASN A N 1
ATOM 754 C CA . ASN A 1 97 ? 2.954 -5.939 -0.000 1.00 95.94 97 ASN A CA 1
ATOM 755 C C . ASN A 1 97 ? 2.351 -4.905 0.961 1.00 95.94 97 ASN A C 1
ATOM 757 O O . ASN A 1 97 ? 1.596 -5.280 1.859 1.00 95.94 97 ASN A O 1
ATOM 761 N N . HIS A 1 98 ? 2.650 -3.616 0.791 1.00 95.62 98 HIS A N 1
ATOM 762 C CA . HIS A 1 98 ? 1.938 -2.557 1.494 1.00 95.62 98 HIS A CA 1
ATOM 763 C C . HIS A 1 98 ? 2.070 -1.180 0.840 1.00 95.62 98 HIS A C 1
ATOM 765 O O . HIS A 1 98 ? 3.020 -0.906 0.107 1.00 95.62 98 HIS A O 1
ATOM 771 N N . LEU A 1 99 ? 1.100 -0.320 1.152 1.00 97.88 99 LEU A N 1
ATOM 772 C CA . LEU A 1 99 ? 1.024 1.086 0.759 1.00 97.88 99 LEU A CA 1
ATOM 773 C C . LEU A 1 99 ? 0.859 1.931 2.027 1.00 97.88 99 LEU A C 1
ATOM 775 O O . LEU A 1 99 ? -0.084 1.694 2.784 1.00 97.88 99 LEU A O 1
ATOM 779 N N . LEU A 1 100 ? 1.755 2.884 2.271 1.00 95.94 100 LEU A N 1
ATOM 780 C CA . LEU A 1 100 ? 1.800 3.682 3.501 1.00 95.94 100 LEU A CA 1
ATOM 781 C C . LEU A 1 100 ? 1.702 5.170 3.176 1.00 95.94 100 LEU A C 1
ATOM 783 O O . LEU A 1 100 ? 2.544 5.700 2.466 1.00 95.94 100 LEU A O 1
ATOM 787 N N . GLN A 1 101 ? 0.706 5.859 3.718 1.00 95.50 101 GLN A N 1
ATOM 788 C CA . GLN A 1 101 ? 0.578 7.306 3.597 1.00 95.50 101 GLN A CA 1
ATOM 789 C C . GLN A 1 101 ? 1.795 8.013 4.203 1.00 95.50 101 GLN A C 1
ATOM 791 O O . GLN A 1 101 ? 2.292 7.615 5.257 1.00 95.50 101 GLN A O 1
ATOM 796 N N . PHE A 1 102 ? 2.234 9.105 3.577 1.00 92.19 102 PHE A N 1
ATOM 797 C CA . PHE A 1 102 ? 3.269 9.948 4.166 1.00 92.19 102 PHE A CA 1
ATOM 798 C C . PHE A 1 102 ? 2.843 10.495 5.532 1.00 92.19 102 PHE A C 1
ATOM 800 O O . PHE A 1 102 ? 1.710 10.940 5.721 1.00 92.19 102 PHE A O 1
ATOM 807 N N . ALA A 1 103 ? 3.779 10.503 6.483 1.00 84.94 103 ALA A N 1
ATOM 808 C CA . ALA A 1 103 ? 3.542 11.063 7.812 1.00 84.94 103 ALA A CA 1
ATOM 809 C C . ALA A 1 103 ? 3.415 12.599 7.789 1.00 84.94 103 ALA A C 1
ATOM 811 O O . ALA A 1 103 ? 2.704 13.171 8.616 1.00 84.94 103 ALA A O 1
ATOM 812 N N . ASN A 1 104 ? 4.085 13.270 6.844 1.00 82.69 104 ASN A N 1
ATOM 813 C CA . ASN A 1 104 ? 3.996 14.718 6.677 1.00 82.69 104 ASN A CA 1
ATOM 814 C C . ASN A 1 104 ? 2.651 15.107 6.038 1.00 82.69 104 ASN A C 1
ATOM 816 O O . ASN A 1 104 ? 2.399 14.788 4.879 1.00 82.69 104 ASN A O 1
ATOM 820 N N . SER A 1 105 ? 1.814 15.850 6.768 1.00 77.94 105 SER A N 1
ATOM 821 C CA . SER A 1 105 ? 0.505 16.305 6.285 1.00 77.94 105 SER A CA 1
ATOM 822 C C . SER A 1 105 ? 0.561 17.315 5.136 1.00 77.94 105 SER A C 1
ATOM 824 O O . SER A 1 105 ? -0.443 17.490 4.451 1.00 77.94 105 SER A O 1
ATOM 826 N N . GLU A 1 106 ? 1.696 17.983 4.926 1.00 81.88 106 GLU A N 1
ATOM 827 C CA . GLU A 1 106 ? 1.911 18.897 3.795 1.00 81.88 106 GLU A CA 1
ATOM 828 C C . GLU A 1 106 ? 2.137 18.137 2.481 1.00 81.88 106 GLU A C 1
ATOM 830 O O . GLU A 1 106 ? 1.933 18.676 1.393 1.00 81.88 106 GLU A O 1
ATOM 835 N N . MET A 1 107 ? 2.536 16.866 2.572 1.00 86.00 107 MET A N 1
ATOM 836 C CA . MET A 1 107 ? 2.832 16.025 1.423 1.00 86.00 107 MET A CA 1
ATOM 837 C C . MET A 1 107 ? 1.667 15.087 1.150 1.00 86.00 107 MET A C 1
ATOM 839 O O . MET A 1 107 ? 1.409 14.130 1.879 1.00 86.00 107 MET A O 1
ATOM 843 N N . GLN A 1 108 ? 0.973 15.326 0.043 1.00 92.00 108 GLN A N 1
ATOM 844 C CA . GLN A 1 108 ? -0.091 14.437 -0.386 1.00 92.00 108 GLN A CA 1
ATOM 845 C C . GLN A 1 108 ? 0.487 13.272 -1.196 1.00 92.00 108 GLN A C 1
ATOM 847 O O . GLN A 1 108 ? 0.853 13.427 -2.365 1.00 92.00 108 GLN A O 1
ATOM 852 N N . GLY A 1 109 ? 0.566 12.102 -0.565 1.00 94.69 109 GLY A N 1
ATOM 853 C CA . GLY A 1 109 ? 1.154 10.923 -1.182 1.00 94.69 109 GLY A CA 1
ATOM 854 C C . GLY A 1 109 ? 1.263 9.711 -0.266 1.00 94.69 109 GLY A C 1
ATOM 855 O O . GLY A 1 109 ? 0.750 9.706 0.858 1.00 94.69 109 GLY A O 1
ATOM 856 N N . PHE A 1 110 ? 1.908 8.675 -0.785 1.00 95.50 110 PHE A N 1
ATOM 857 C CA . PHE A 1 110 ? 2.175 7.422 -0.094 1.00 95.50 110 PHE A CA 1
ATOM 858 C C . PHE A 1 110 ? 3.445 6.765 -0.638 1.00 95.50 110 PHE A C 1
ATOM 860 O O . PHE A 1 110 ? 3.869 7.033 -1.761 1.00 95.50 110 PHE A O 1
ATOM 867 N N . THR A 1 111 ? 4.010 5.862 0.149 1.00 94.69 111 THR A N 1
ATOM 868 C CA . THR A 1 111 ? 5.099 4.973 -0.235 1.00 94.69 111 THR A CA 1
ATOM 869 C C . THR A 1 111 ? 4.524 3.608 -0.622 1.00 94.69 111 THR A C 1
ATOM 871 O O . THR A 1 111 ? 3.712 3.038 0.115 1.00 94.69 111 THR A O 1
ATOM 874 N N . ALA A 1 112 ? 4.928 3.070 -1.773 1.00 95.81 112 ALA A N 1
ATOM 875 C CA . ALA A 1 112 ? 4.595 1.717 -2.213 1.00 95.81 112 ALA A CA 1
ATOM 876 C C . ALA A 1 112 ? 5.791 0.781 -2.022 1.00 95.81 112 ALA A C 1
ATOM 878 O O . ALA A 1 112 ? 6.839 0.967 -2.640 1.00 95.81 112 ALA A O 1
ATOM 879 N N . TYR A 1 113 ? 5.625 -0.256 -1.202 1.00 94.31 113 TYR A N 1
ATOM 880 C CA . TYR A 1 113 ? 6.719 -1.149 -0.823 1.00 94.31 113 TYR A CA 1
ATOM 881 C C . TYR A 1 113 ? 6.742 -2.420 -1.656 1.00 94.31 113 TYR A C 1
ATOM 883 O O . TYR A 1 113 ? 5.738 -3.133 -1.762 1.00 94.31 113 TYR A O 1
ATOM 891 N N . ARG A 1 114 ? 7.914 -2.747 -2.206 1.00 91.88 114 ARG A N 1
ATOM 892 C CA . ARG A 1 114 ? 8.115 -3.994 -2.944 1.00 91.88 114 ARG A CA 1
ATOM 893 C C . ARG A 1 114 ? 7.955 -5.194 -2.011 1.00 91.88 114 ARG A C 1
ATOM 895 O O . ARG A 1 114 ? 8.530 -5.250 -0.923 1.00 91.88 114 ARG A O 1
ATOM 902 N N . ALA A 1 115 ? 7.235 -6.207 -2.476 1.00 92.12 115 ALA A N 1
ATOM 903 C CA . ALA A 1 115 ? 7.243 -7.522 -1.857 1.00 92.12 115 ALA A CA 1
ATOM 904 C C . ALA A 1 115 ? 8.575 -8.222 -2.179 1.00 92.12 115 ALA A C 1
ATOM 906 O O . ALA A 1 115 ? 8.726 -8.822 -3.236 1.00 92.12 115 ALA A O 1
ATOM 907 N N . GLN A 1 116 ?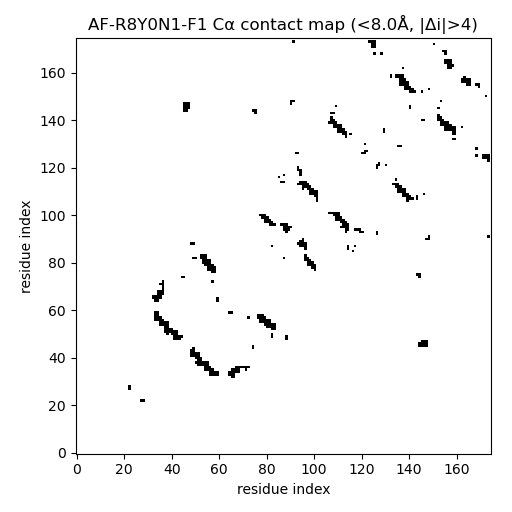 9.546 -8.120 -1.269 1.00 84.69 116 GLN A N 1
ATOM 908 C CA . GLN A 1 116 ? 10.917 -8.631 -1.441 1.00 84.69 116 GLN A CA 1
ATOM 909 C C . GLN A 1 116 ? 10.988 -10.126 -1.787 1.00 84.69 116 GLN A C 1
ATOM 911 O O . GLN A 1 116 ? 11.830 -10.547 -2.572 1.00 84.69 116 GLN A O 1
ATOM 916 N N . GLU A 1 117 ? 10.084 -10.921 -1.219 1.00 79.56 117 GLU A N 1
ATOM 917 C CA . GLU A 1 117 ? 10.041 -12.375 -1.410 1.00 79.56 117 GLU A CA 1
ATOM 918 C C . GLU A 1 117 ? 9.285 -12.795 -2.684 1.00 79.56 117 GLU A C 1
ATOM 920 O O . GLU A 1 117 ? 9.282 -13.971 -3.041 1.00 79.56 117 GLU A O 1
ATOM 925 N N . ALA A 1 118 ? 8.629 -11.858 -3.380 1.00 80.38 118 ALA A N 1
ATOM 926 C CA . ALA A 1 118 ? 7.842 -12.157 -4.569 1.00 80.38 118 ALA A CA 1
ATOM 927 C C . ALA A 1 118 ? 8.689 -11.991 -5.846 1.00 80.38 118 ALA A C 1
ATOM 929 O O . ALA A 1 118 ? 9.299 -10.935 -6.041 1.00 80.38 118 ALA A O 1
ATOM 930 N N . PRO A 1 119 ? 8.701 -12.981 -6.761 1.00 79.12 119 PRO A N 1
ATOM 931 C CA . PRO A 1 119 ? 9.376 -12.841 -8.046 1.00 79.12 119 PRO A CA 1
ATOM 932 C C . PRO A 1 119 ? 8.815 -11.655 -8.835 1.00 79.12 119 PRO A C 1
ATOM 934 O O . PRO A 1 119 ? 7.606 -11.555 -9.047 1.00 79.12 119 PRO A O 1
ATOM 937 N N . ALA A 1 120 ? 9.694 -10.774 -9.310 1.00 80.25 120 ALA A N 1
ATOM 938 C CA . ALA A 1 120 ? 9.326 -9.645 -10.154 1.00 80.25 120 ALA A CA 1
ATOM 939 C C . ALA A 1 120 ? 9.914 -9.813 -11.561 1.00 80.25 120 ALA A C 1
ATOM 941 O O . ALA A 1 120 ? 11.096 -10.118 -11.729 1.00 80.25 120 ALA A O 1
ATOM 942 N N . VAL A 1 121 ? 9.086 -9.587 -12.583 1.00 82.81 121 VAL A N 1
ATOM 943 C CA . VAL A 1 121 ? 9.513 -9.578 -13.987 1.00 82.81 121 VAL A CA 1
ATOM 944 C C . VAL A 1 121 ? 9.731 -8.135 -14.417 1.00 82.81 121 VAL A C 1
ATOM 946 O O . VAL A 1 121 ? 8.790 -7.356 -14.503 1.00 82.81 121 VAL A O 1
ATOM 949 N N . TYR A 1 122 ? 10.970 -7.769 -14.734 1.00 83.81 122 TYR A N 1
ATOM 950 C CA . TYR A 1 122 ? 11.335 -6.398 -15.109 1.00 83.81 122 TYR A CA 1
ATOM 951 C C . TYR A 1 122 ? 11.195 -6.172 -16.620 1.00 83.81 122 TYR A C 1
ATOM 953 O O . TYR A 1 122 ? 12.172 -5.946 -17.336 1.00 83.81 122 TYR A O 1
ATOM 961 N N . SER A 1 123 ? 9.961 -6.292 -17.110 1.00 84.88 123 SER A N 1
ATOM 962 C CA . SER A 1 123 ? 9.634 -6.307 -18.543 1.00 84.88 123 SER A CA 1
ATOM 963 C C . SER A 1 123 ? 9.711 -4.937 -19.223 1.00 84.88 123 SER A C 1
ATOM 965 O O . SER A 1 123 ? 9.840 -4.867 -20.443 1.00 84.88 123 SER A O 1
ATOM 967 N N . ASN A 1 124 ? 9.658 -3.844 -18.459 1.00 85.62 124 ASN A N 1
ATOM 968 C CA . ASN A 1 124 ? 9.667 -2.481 -18.985 1.00 85.62 124 ASN A CA 1
ATOM 969 C C . ASN A 1 124 ? 10.604 -1.560 -18.186 1.00 85.62 124 ASN A C 1
ATOM 971 O O . ASN A 1 124 ? 11.104 -1.922 -17.120 1.00 85.62 124 ASN A O 1
ATOM 975 N N . GLN A 1 125 ? 10.849 -0.361 -18.721 1.00 84.44 125 GLN A N 1
ATOM 976 C CA . GLN A 1 125 ? 11.775 0.601 -18.123 1.00 84.44 125 GLN A CA 1
ATOM 977 C C . GLN A 1 125 ? 11.332 1.062 -16.729 1.00 84.44 125 GLN A C 1
ATOM 979 O O . GLN A 1 125 ? 12.178 1.203 -15.854 1.00 84.44 125 GLN A O 1
ATOM 984 N N . PHE A 1 126 ? 10.029 1.236 -16.493 1.00 86.81 126 PHE A N 1
ATOM 985 C CA . PHE A 1 126 ? 9.505 1.590 -15.174 1.00 86.81 126 PHE A CA 1
ATOM 986 C C . PHE A 1 126 ? 9.868 0.533 -14.116 1.00 86.81 126 PHE A C 1
ATOM 988 O O . PHE A 1 126 ? 10.423 0.868 -13.072 1.00 86.81 126 PHE A O 1
ATOM 995 N N . LEU A 1 127 ? 9.635 -0.749 -14.410 1.00 88.06 127 LEU A N 1
ATOM 996 C CA . LEU A 1 127 ? 9.948 -1.845 -13.488 1.00 88.06 127 LEU A CA 1
ATOM 997 C C . LEU A 1 127 ? 11.457 -2.016 -13.281 1.00 88.06 127 LEU A C 1
ATOM 999 O O . LEU A 1 127 ? 11.884 -2.344 -12.176 1.00 88.06 127 LEU A O 1
ATOM 1003 N N . LYS A 1 128 ? 12.268 -1.770 -14.317 1.00 86.00 128 LYS A N 1
ATOM 1004 C CA . LYS A 1 128 ? 13.735 -1.752 -14.200 1.00 86.00 128 LYS A CA 1
ATOM 1005 C C . LYS A 1 128 ? 14.209 -0.635 -13.276 1.00 86.00 128 LYS A C 1
ATOM 1007 O O . LYS A 1 128 ? 15.006 -0.905 -12.390 1.00 86.00 128 LYS A O 1
ATOM 1012 N N . LEU A 1 129 ? 13.675 0.574 -13.431 1.00 83.44 129 LEU A N 1
ATOM 1013 C CA . LEU A 1 129 ? 14.011 1.688 -12.550 1.00 83.44 129 LEU A CA 1
ATOM 1014 C C . LEU A 1 129 ? 13.601 1.373 -11.105 1.00 83.44 129 LEU A C 1
ATOM 1016 O O . LEU A 1 129 ? 14.423 1.489 -10.202 1.00 83.44 129 LEU A O 1
ATOM 1020 N N . TRP A 1 130 ? 12.376 0.886 -10.872 1.00 86.75 130 TRP A N 1
ATOM 1021 C CA . TRP A 1 130 ? 11.951 0.529 -9.513 1.00 86.75 130 TRP A CA 1
ATOM 1022 C C . TRP A 1 130 ? 12.840 -0.574 -8.915 1.00 86.75 130 TRP A C 1
ATOM 1024 O O . TRP A 1 130 ? 13.202 -0.510 -7.742 1.00 86.75 130 TRP A O 1
ATOM 1034 N N . LYS A 1 131 ? 13.299 -1.548 -9.711 1.00 83.75 131 LYS A N 1
ATOM 1035 C CA . LYS A 1 131 ? 14.301 -2.519 -9.244 1.00 83.75 131 LYS A CA 1
ATOM 1036 C C . LYS A 1 131 ? 15.549 -1.839 -8.673 1.00 83.75 131 LYS A C 1
ATOM 1038 O O . LYS A 1 131 ? 16.011 -2.263 -7.621 1.00 83.75 131 LYS A O 1
ATOM 1043 N N . GLU A 1 132 ? 16.069 -0.808 -9.337 1.00 80.94 132 GLU A N 1
ATOM 1044 C CA . GLU A 1 132 ? 17.268 -0.071 -8.904 1.00 80.94 132 GLU A CA 1
ATOM 1045 C C . GLU A 1 132 ? 17.075 0.663 -7.572 1.00 80.94 132 GLU A C 1
ATOM 1047 O O . GLU A 1 132 ? 18.050 0.937 -6.880 1.00 80.94 132 GLU A O 1
ATOM 1052 N N . CYS A 1 133 ? 15.836 0.978 -7.193 1.00 81.19 133 CYS A N 1
ATOM 1053 C CA . CYS A 1 133 ? 15.536 1.553 -5.883 1.00 81.19 133 CYS A CA 1
ATOM 1054 C C . CYS A 1 133 ? 15.577 0.531 -4.742 1.00 81.19 133 CYS A C 1
ATOM 1056 O O . CYS A 1 133 ? 15.664 0.920 -3.586 1.00 81.19 133 CYS A O 1
ATOM 1058 N N . ASP A 1 134 ? 15.509 -0.758 -5.072 1.00 76.56 134 ASP A N 1
ATOM 1059 C CA . ASP A 1 134 ? 15.656 -1.924 -4.198 1.00 76.56 134 ASP A CA 1
ATOM 1060 C C . ASP A 1 134 ? 14.720 -2.051 -2.973 1.00 76.56 134 ASP A C 1
ATOM 1062 O O . ASP A 1 134 ? 14.655 -3.115 -2.356 1.00 76.56 134 ASP A O 1
ATOM 1066 N N . SER A 1 135 ? 13.914 -1.036 -2.655 1.00 83.12 135 SER A N 1
ATOM 1067 C CA . SER A 1 135 ? 12.997 -1.041 -1.510 1.00 83.12 135 SER A CA 1
ATOM 1068 C C . SER A 1 135 ? 11.565 -0.657 -1.891 1.00 83.12 135 SER A C 1
ATOM 1070 O O . SER A 1 135 ? 10.661 -1.497 -1.913 1.00 83.12 135 SER A O 1
ATOM 1072 N N . ASP A 1 136 ? 11.348 0.607 -2.213 1.00 90.06 136 ASP A N 1
ATOM 1073 C CA . ASP A 1 136 ? 10.040 1.244 -2.265 1.00 90.06 136 ASP A CA 1
ATOM 1074 C C . ASP A 1 136 ? 10.056 2.421 -3.244 1.00 90.06 136 ASP A C 1
ATOM 1076 O O . ASP A 1 136 ? 11.114 2.827 -3.720 1.00 90.06 136 ASP A O 1
ATOM 1080 N N . LEU A 1 137 ? 8.877 2.924 -3.598 1.00 91.56 137 LEU A N 1
ATOM 1081 C CA . LEU A 1 137 ? 8.728 4.194 -4.303 1.00 91.56 137 LEU A CA 1
ATOM 1082 C C . LEU A 1 137 ? 7.932 5.153 -3.441 1.00 91.56 137 LEU A C 1
ATOM 1084 O O . LEU A 1 137 ? 6.949 4.741 -2.829 1.00 91.56 137 LEU A O 1
ATOM 1088 N N . ASP A 1 138 ? 8.283 6.430 -3.519 1.00 91.69 138 ASP A N 1
ATOM 1089 C CA . ASP A 1 138 ? 7.474 7.524 -3.004 1.00 91.69 138 ASP A CA 1
ATOM 1090 C C . ASP A 1 138 ? 6.625 8.115 -4.133 1.00 91.69 138 ASP A C 1
ATOM 1092 O O . ASP A 1 138 ? 7.126 8.467 -5.211 1.00 91.69 138 ASP A O 1
ATOM 1096 N N . ILE A 1 139 ? 5.320 8.217 -3.883 1.00 92.94 139 ILE A N 1
ATOM 1097 C CA . ILE A 1 139 ? 4.308 8.648 -4.842 1.00 92.94 139 ILE A CA 1
ATOM 1098 C C . ILE A 1 139 ? 3.613 9.895 -4.305 1.00 92.94 139 ILE A C 1
ATOM 1100 O O . ILE A 1 139 ? 2.987 9.854 -3.250 1.00 92.94 139 ILE A O 1
ATOM 1104 N N . SER A 1 140 ? 3.639 10.989 -5.065 1.00 93.88 140 SER A N 1
ATOM 1105 C CA . SER A 1 140 ? 2.749 12.131 -4.841 1.00 93.88 140 SER A CA 1
ATOM 1106 C C . SER A 1 140 ? 1.466 11.945 -5.641 1.00 93.88 140 SER A C 1
ATOM 1108 O O . SER A 1 140 ? 1.515 11.471 -6.777 1.00 93.88 140 SER A O 1
ATOM 1110 N N . ILE A 1 141 ? 0.323 12.333 -5.072 1.00 95.38 141 ILE A N 1
ATOM 1111 C CA . ILE A 1 141 ? -0.996 12.185 -5.700 1.00 95.38 141 ILE A CA 1
ATOM 1112 C C . ILE A 1 141 ? -1.823 13.468 -5.655 1.00 95.38 141 ILE A C 1
ATOM 1114 O O . ILE A 1 141 ? -1.791 14.211 -4.676 1.00 95.38 141 ILE A O 1
ATOM 1118 N N . LYS A 1 142 ? -2.654 13.679 -6.682 1.00 95.06 142 LYS A N 1
ATOM 1119 C CA . LYS A 1 142 ? -3.628 14.783 -6.746 1.00 95.06 142 LYS A CA 1
ATOM 1120 C C . LYS A 1 142 ? -4.884 14.487 -5.927 1.00 95.06 142 LYS A C 1
ATOM 1122 O O . LYS A 1 142 ? -5.396 15.362 -5.235 1.00 95.06 142 LYS A O 1
ATOM 1127 N N . ASN A 1 143 ? -5.364 13.246 -5.964 1.00 95.06 143 ASN A N 1
ATOM 1128 C CA . ASN A 1 143 ? -6.515 12.761 -5.211 1.00 95.06 143 ASN A CA 1
ATOM 1129 C C . ASN A 1 143 ? -6.062 11.826 -4.083 1.00 95.06 143 ASN A C 1
ATOM 1131 O O . ASN A 1 143 ? -5.648 10.698 -4.334 1.00 95.06 143 ASN A O 1
ATOM 1135 N N . LYS A 1 144 ? -6.209 12.268 -2.828 1.00 92.19 144 LYS A N 1
ATOM 1136 C CA . LYS A 1 144 ? -5.814 11.524 -1.615 1.00 92.19 144 LYS A CA 1
ATOM 1137 C C . LYS A 1 144 ? -6.543 10.190 -1.404 1.00 92.19 144 LYS A C 1
ATOM 1139 O O . LYS A 1 144 ? -6.136 9.394 -0.553 1.00 92.19 144 LYS A O 1
ATOM 1144 N N . ASN A 1 145 ? -7.649 9.976 -2.113 1.00 93.75 145 ASN A N 1
ATOM 1145 C CA . ASN A 1 145 ? -8.463 8.767 -2.027 1.00 93.75 145 ASN A CA 1
ATOM 1146 C C . ASN A 1 145 ? -8.208 7.788 -3.178 1.00 93.75 145 ASN A C 1
ATOM 1148 O O . ASN A 1 145 ? -8.833 6.739 -3.210 1.00 93.75 145 ASN A O 1
ATOM 1152 N N . ASP A 1 146 ? -7.294 8.102 -4.095 1.00 96.56 146 ASP A N 1
ATOM 1153 C CA . ASP A 1 146 ? -6.916 7.214 -5.190 1.00 96.56 146 ASP A CA 1
ATOM 1154 C C . ASP A 1 146 ? -5.421 6.894 -5.095 1.00 96.56 146 ASP A C 1
ATOM 1156 O O . ASP A 1 146 ? -4.564 7.738 -5.356 1.00 96.56 146 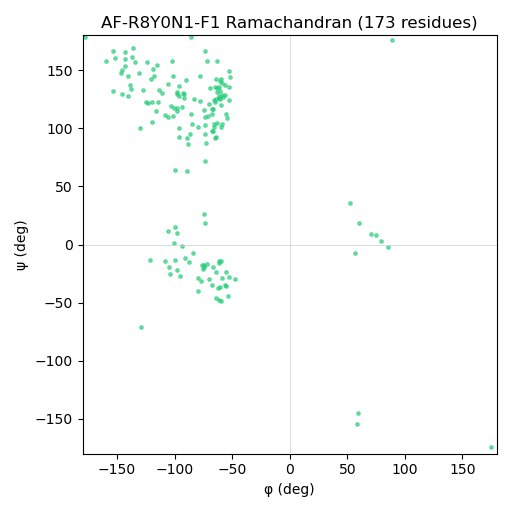ASP A O 1
ATOM 1160 N N . TRP A 1 147 ? -5.121 5.677 -4.650 1.00 97.56 147 TRP A N 1
ATOM 1161 C CA . TRP A 1 147 ? -3.782 5.096 -4.562 1.00 97.56 147 TRP A CA 1
ATOM 1162 C C . TRP A 1 147 ? -3.551 4.0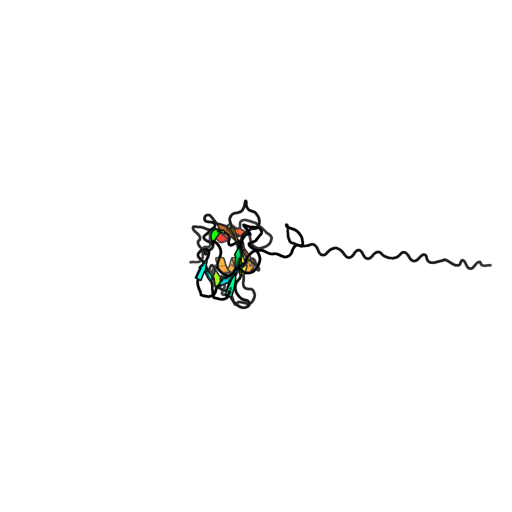48 -5.655 1.00 97.56 147 TRP A C 1
ATOM 1164 O O . TRP A 1 147 ? -2.571 3.302 -5.610 1.00 97.56 147 TRP A O 1
ATOM 1174 N N . SER A 1 148 ? -4.442 3.968 -6.647 1.00 96.81 148 SER A N 1
ATOM 1175 C CA . SER A 1 148 ? -4.223 3.131 -7.820 1.00 96.81 148 SER A CA 1
ATOM 1176 C C . SER A 1 148 ? -2.997 3.605 -8.607 1.00 96.81 148 SER A C 1
ATOM 1178 O O . SER A 1 148 ? -2.558 4.757 -8.511 1.00 96.81 148 SER A O 1
ATOM 1180 N N . PHE A 1 149 ? -2.426 2.709 -9.411 1.00 94.62 149 PHE A N 1
ATOM 1181 C CA . PHE A 1 149 ? -1.378 3.085 -10.351 1.00 94.62 149 PHE A CA 1
ATOM 1182 C C . PHE A 1 149 ? -1.997 3.874 -11.515 1.00 94.62 149 PHE A C 1
ATOM 1184 O O . PHE A 1 149 ? -2.389 3.309 -12.535 1.00 94.62 149 PHE A O 1
ATOM 1191 N N . ASN A 1 150 ? -2.114 5.191 -11.346 1.00 94.38 150 ASN A N 1
ATOM 1192 C CA . ASN A 1 150 ? -2.776 6.083 -12.291 1.00 94.38 150 ASN A CA 1
ATOM 1193 C C . ASN A 1 150 ? -1.882 7.292 -12.621 1.00 94.38 150 ASN A C 1
ATOM 1195 O O . ASN A 1 150 ? -1.868 8.271 -11.870 1.00 94.38 150 ASN A O 1
ATOM 1199 N N . PRO A 1 151 ? -1.179 7.294 -13.772 1.00 90.12 151 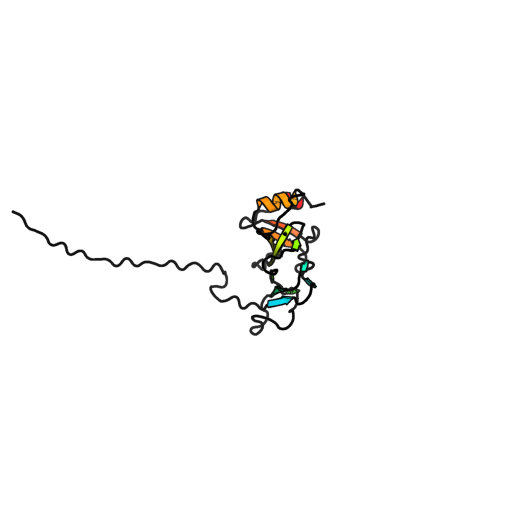PRO A N 1
ATOM 1200 C CA . PRO A 1 151 ? -0.302 8.395 -14.178 1.00 90.12 151 PRO A CA 1
ATOM 1201 C C . PRO A 1 151 ? -0.985 9.763 -14.346 1.00 90.12 151 PRO A C 1
ATOM 1203 O O . PRO A 1 151 ? -0.291 10.771 -14.459 1.00 90.12 151 PRO A O 1
ATOM 1206 N N . ALA A 1 152 ? -2.320 9.834 -14.413 1.00 93.38 152 ALA A N 1
ATOM 1207 C CA . ALA A 1 152 ? -3.040 11.111 -14.414 1.00 93.38 152 ALA A CA 1
ATOM 1208 C C . ALA A 1 152 ? -3.180 11.700 -12.998 1.00 93.38 152 ALA A C 1
ATOM 1210 O O . ALA A 1 152 ? -3.237 12.927 -12.837 1.00 93.38 152 ALA A O 1
ATOM 1211 N N . ASN A 1 153 ? -3.211 10.827 -11.988 1.00 94.69 153 ASN A N 1
ATOM 1212 C CA . ASN A 1 153 ? -3.361 11.168 -10.580 1.00 94.69 153 ASN A CA 1
ATOM 1213 C C . ASN A 1 153 ? -2.027 11.212 -9.821 1.00 94.69 153 ASN A C 1
ATOM 1215 O O . ASN A 1 153 ? -1.958 11.882 -8.797 1.00 94.69 153 ASN A O 1
ATOM 1219 N N . MET A 1 154 ? -0.980 10.540 -10.306 1.00 93.19 154 MET A N 1
ATOM 1220 C CA . MET A 1 154 ? 0.239 10.308 -9.532 1.00 93.19 154 MET A CA 1
ATOM 1221 C C . MET A 1 154 ? 1.524 10.808 -10.207 1.00 93.19 154 MET A C 1
ATOM 1223 O O . MET A 1 154 ? 1.606 10.902 -11.432 1.00 93.19 154 MET A O 1
ATOM 1227 N N . LYS A 1 155 ? 2.549 11.061 -9.390 1.00 91.62 155 LYS A N 1
ATOM 1228 C CA . LYS A 1 155 ? 3.925 11.361 -9.797 1.00 91.62 155 LYS A CA 1
ATOM 1229 C C . LYS A 1 155 ? 4.894 10.610 -8.891 1.00 91.62 155 LYS A C 1
ATOM 1231 O O . LYS A 1 155 ? 4.741 10.649 -7.673 1.00 91.62 155 LYS A O 1
ATOM 1236 N N . ILE A 1 156 ? 5.902 9.970 -9.474 1.00 89.69 156 ILE A N 1
ATOM 1237 C CA . ILE A 1 156 ? 6.974 9.341 -8.694 1.00 89.69 156 ILE A CA 1
ATOM 1238 C C . ILE A 1 156 ? 7.988 10.425 -8.345 1.00 89.69 156 ILE A C 1
ATOM 1240 O O . ILE A 1 156 ? 8.460 11.154 -9.224 1.00 89.69 156 ILE A O 1
ATOM 1244 N N . ILE A 1 157 ? 8.255 10.558 -7.052 1.00 87.19 157 ILE A N 1
ATOM 1245 C CA . ILE A 1 157 ? 8.961 11.697 -6.444 1.00 87.19 157 ILE A CA 1
ATOM 1246 C C . ILE A 1 157 ? 10.228 11.274 -5.704 1.00 87.19 157 ILE A C 1
ATOM 1248 O O . ILE A 1 157 ? 11.066 12.120 -5.409 1.00 87.19 157 ILE A O 1
ATOM 1252 N N . GLY A 1 158 ? 10.397 9.979 -5.457 1.00 84.62 158 GLY A N 1
ATOM 1253 C CA . GLY A 1 158 ? 11.554 9.452 -4.759 1.00 84.62 158 GLY A CA 1
ATOM 1254 C C . GLY A 1 158 ? 11.514 7.937 -4.670 1.00 84.62 158 GLY A C 1
ATOM 1255 O O . GLY A 1 158 ? 10.584 7.285 -5.159 1.00 84.62 158 GLY A O 1
ATOM 1256 N N . CYS A 1 159 ? 12.559 7.394 -4.064 1.00 82.06 159 CYS A N 1
ATOM 1257 C CA . CYS A 1 159 ? 12.595 6.011 -3.639 1.00 82.06 159 CYS A CA 1
ATOM 1258 C C . CYS A 1 159 ? 13.560 5.835 -2.467 1.00 82.06 159 CYS A C 1
ATOM 1260 O O . CYS A 1 159 ? 14.694 6.333 -2.514 1.00 82.06 159 CYS A O 1
ATOM 1262 N N . GLY A 1 160 ? 13.115 5.146 -1.415 1.00 68.31 160 GLY A N 1
ATOM 1263 C CA . GLY A 1 160 ? 13.852 5.049 -0.161 1.00 68.31 160 GLY A CA 1
ATOM 1264 C C . GLY A 1 160 ? 14.115 6.420 0.479 1.00 68.31 160 GLY A C 1
ATOM 1265 O O . GLY A 1 160 ? 13.322 7.346 0.382 1.00 68.31 160 GLY A O 1
ATOM 1266 N N . ILE A 1 161 ? 15.271 6.580 1.134 1.00 53.09 161 ILE A N 1
ATOM 1267 C CA . ILE A 1 161 ? 15.611 7.794 1.911 1.00 53.09 161 ILE A CA 1
ATOM 1268 C C . ILE A 1 161 ? 15.900 9.018 1.008 1.00 53.09 161 ILE A C 1
ATOM 1270 O O . ILE A 1 161 ? 15.881 10.159 1.469 1.00 53.09 161 ILE A O 1
ATOM 1274 N N . ASN A 1 162 ? 16.153 8.815 -0.290 1.00 53.81 162 ASN A N 1
ATOM 1275 C CA . ASN A 1 162 ? 16.531 9.891 -1.206 1.00 53.81 162 ASN A CA 1
ATOM 1276 C C . ASN A 1 162 ? 15.316 10.425 -1.973 1.00 53.81 162 ASN A C 1
ATOM 1278 O O . ASN A 1 162 ? 14.981 9.958 -3.065 1.00 53.81 162 ASN A O 1
ATOM 1282 N N . TYR A 1 163 ? 14.709 11.470 -1.410 1.00 52.47 163 TYR A N 1
ATOM 1283 C CA . TYR A 1 163 ? 13.643 12.255 -2.028 1.00 52.47 163 TYR A CA 1
ATOM 1284 C C . TYR A 1 163 ? 14.207 13.159 -3.138 1.00 52.47 163 TYR A C 1
ATOM 1286 O O . TYR A 1 163 ? 14.371 14.368 -2.983 1.00 52.47 163 TYR A O 1
ATOM 1294 N N . GLN A 1 164 ? 14.597 12.555 -4.257 1.00 51.38 164 GLN A N 1
ATOM 1295 C CA . GLN A 1 164 ? 14.976 13.275 -5.467 1.00 51.38 164 GLN A CA 1
ATOM 1296 C C . GLN A 1 164 ? 13.966 12.945 -6.553 1.00 51.38 164 GLN A C 1
ATOM 1298 O O . GLN A 1 164 ? 13.799 11.780 -6.917 1.00 51.38 164 GLN A O 1
ATOM 1303 N N . GLU A 1 165 ? 13.321 13.978 -7.092 1.00 54.16 165 GLU A N 1
ATOM 1304 C CA . GLU A 1 165 ? 12.417 13.828 -8.221 1.00 54.16 165 GLU A CA 1
ATOM 1305 C C . GLU A 1 165 ? 13.181 13.226 -9.409 1.00 54.16 165 GLU A C 1
ATOM 1307 O O . GLU A 1 165 ? 13.956 13.895 -10.094 1.00 54.16 165 GLU A O 1
ATOM 1312 N N . ARG A 1 166 ? 12.976 11.934 -9.667 1.00 55.78 166 ARG A N 1
ATOM 1313 C CA . ARG A 1 166 ? 13.622 11.244 -10.781 1.00 55.78 166 ARG A CA 1
ATOM 1314 C C . ARG A 1 166 ? 12.743 11.377 -12.019 1.00 55.78 166 ARG A C 1
ATOM 1316 O O . ARG A 1 166 ? 11.870 10.548 -12.271 1.00 55.78 166 ARG A O 1
ATOM 1323 N N . ALA A 1 167 ? 12.994 12.423 -12.809 1.00 54.47 167 ALA A N 1
ATOM 1324 C CA . ALA A 1 167 ? 12.287 12.710 -14.064 1.00 54.47 167 ALA A CA 1
ATOM 1325 C C . ALA A 1 167 ? 12.153 11.482 -14.995 1.00 54.47 167 ALA A C 1
ATOM 1327 O O . ALA A 1 167 ? 11.151 11.349 -15.698 1.00 54.47 167 ALA A O 1
ATOM 1328 N N . SER A 1 168 ? 13.109 10.546 -14.940 1.00 57.16 168 SER A N 1
ATOM 1329 C CA . SER A 1 168 ? 13.112 9.286 -15.694 1.00 57.16 168 SER A CA 1
ATOM 1330 C C . SER A 1 168 ? 11.902 8.378 -15.437 1.00 57.16 168 SER A C 1
ATOM 1332 O O . SER A 1 168 ? 11.508 7.641 -16.339 1.00 57.16 168 SER A O 1
ATOM 1334 N N . TYR A 1 169 ? 11.280 8.427 -14.257 1.00 54.72 169 TYR A N 1
ATOM 1335 C CA . TYR A 1 169 ? 10.088 7.625 -13.954 1.00 54.72 169 TYR A CA 1
ATOM 1336 C C . TYR A 1 169 ? 8.812 8.183 -14.580 1.00 54.72 169 TYR A C 1
ATOM 1338 O O . TYR A 1 169 ? 7.905 7.431 -14.927 1.00 54.72 169 TYR A O 1
ATOM 1346 N N . ASN A 1 170 ? 8.738 9.504 -14.735 1.00 57.12 170 ASN A N 1
ATOM 1347 C CA . ASN A 1 170 ? 7.527 10.180 -15.194 1.00 57.12 170 ASN A CA 1
ATOM 1348 C C . ASN A 1 170 ? 7.447 10.260 -16.733 1.00 57.12 170 ASN A C 1
ATOM 1350 O O . ASN A 1 170 ? 6.370 10.497 -17.283 1.00 57.12 170 ASN A O 1
ATOM 1354 N N . THR A 1 171 ? 8.562 10.014 -17.431 1.00 56.94 171 THR A N 1
ATOM 1355 C CA . THR A 1 171 ? 8.641 9.941 -18.901 1.00 56.94 171 THR A CA 1
ATOM 1356 C C . THR A 1 171 ? 8.527 8.513 -19.444 1.00 56.94 171 THR A C 1
ATOM 1358 O O . THR A 1 171 ? 8.026 8.323 -20.549 1.00 56.94 171 THR A O 1
ATOM 1361 N N . ASN A 1 172 ? 8.916 7.499 -18.663 1.00 53.91 172 ASN A N 1
ATOM 1362 C CA . ASN A 1 172 ? 8.896 6.087 -19.055 1.00 53.91 172 ASN A CA 1
ATOM 1363 C C . ASN A 1 172 ? 7.672 5.351 -18.490 1.00 53.91 172 ASN A C 1
ATOM 1365 O O . ASN A 1 172 ? 7.802 4.452 -17.659 1.00 53.91 172 ASN A O 1
ATOM 1369 N N . LYS A 1 173 ? 6.470 5.743 -18.921 1.00 47.88 173 LYS A N 1
ATOM 1370 C CA . LYS A 1 173 ? 5.227 5.093 -18.474 1.00 47.88 173 LYS A CA 1
ATOM 1371 C C . LYS A 1 173 ? 5.208 3.619 -18.918 1.00 47.88 173 LYS A C 1
ATOM 1373 O O . LYS A 1 173 ? 5.540 3.352 -20.076 1.00 47.88 173 LYS A O 1
ATOM 1378 N N . PRO A 1 174 ? 4.826 2.663 -18.049 1.00 50.22 174 PRO A N 1
ATOM 1379 C CA . PRO A 1 174 ? 4.567 1.304 -18.502 1.00 50.22 174 PRO A CA 1
ATOM 1380 C C . PRO A 1 174 ? 3.421 1.348 -19.521 1.00 50.22 174 PRO A C 1
ATOM 1382 O O . PRO A 1 174 ? 2.431 2.055 -19.318 1.00 50.22 174 PRO A O 1
ATOM 1385 N N . ARG A 1 175 ? 3.634 0.673 -20.651 1.00 45.88 175 ARG A N 1
ATOM 1386 C CA . ARG A 1 175 ? 2.675 0.567 -21.750 1.00 45.88 175 ARG A CA 1
ATOM 1387 C C . ARG A 1 175 ? 1.674 -0.541 -21.469 1.00 45.88 175 ARG A C 1
ATOM 1389 O O . ARG A 1 175 ? 2.114 -1.565 -20.900 1.00 45.88 175 ARG A O 1
#